Protein AF-A0A4Q6EKV6-F1 (afdb_monomer_lite)

Radius of gyration: 22.55 Å; chains: 1; bounding box: 48×32×85 Å

Foldseek 3Di:
DDDDDDDPDPDDDDALVSVLCVVQVVLCPPDVPGRLVVVLVVLVVVLLVLLVLLQDPPRDLVNNLVSVVVNLVSLVVSLVSCCVPPLVSQCPHPVRNVVSVVVVVLSVVLVVLSVVADSHDDPVCSVVNSVSSNVSSD

Structure (mmCIF, N/CA/C/O backbone):
data_AF-A0A4Q6EKV6-F1
#
_entry.id   AF-A0A4Q6EKV6-F1
#
loop_
_atom_site.group_PDB
_atom_site.id
_atom_site.type_symbol
_atom_site.label_atom_id
_atom_site.label_alt_id
_atom_site.label_comp_id
_atom_site.label_asym_id
_atom_site.label_entity_id
_atom_site.label_seq_id
_atom_site.pdbx_PDB_ins_code
_atom_site.Cartn_x
_atom_site.Cartn_y
_atom_site.Cartn_z
_atom_site.occupancy
_atom_site.B_iso_or_equiv
_atom_site.auth_seq_id
_atom_site.auth_comp_id
_atom_site.auth_asym_id
_atom_site.auth_atom_id
_atom_site.pdbx_PDB_model_num
ATOM 1 N N . MET A 1 1 ? -30.489 23.594 62.409 1.00 41.94 1 MET A N 1
ATOM 2 C CA . MET A 1 1 ? -30.699 22.770 61.196 1.00 41.94 1 MET A CA 1
ATOM 3 C C . MET A 1 1 ? -29.723 23.234 60.121 1.00 41.94 1 MET A C 1
ATOM 5 O O . MET A 1 1 ? -29.828 24.372 59.692 1.00 41.94 1 MET A O 1
ATOM 9 N N . LYS A 1 2 ? -28.731 22.417 59.743 1.00 41.25 2 LYS A N 1
ATOM 10 C CA . LYS A 1 2 ? -27.819 22.694 58.619 1.00 41.25 2 LYS A CA 1
ATOM 11 C C . LYS A 1 2 ? -27.979 21.559 57.611 1.00 41.25 2 LYS A C 1
ATOM 13 O O . LYS A 1 2 ? -27.571 20.437 57.884 1.00 41.25 2 LYS A O 1
ATOM 18 N N . THR A 1 3 ? -28.630 21.832 56.489 1.00 43.78 3 THR A N 1
ATOM 19 C CA . THR A 1 3 ? -28.778 20.884 55.383 1.00 43.78 3 THR A CA 1
ATOM 20 C C . THR A 1 3 ? -27.545 20.983 54.487 1.00 43.78 3 THR A C 1
ATOM 22 O O . THR A 1 3 ? -27.352 21.958 53.768 1.00 43.78 3 THR A O 1
ATOM 25 N N . SER A 1 4 ? -26.673 19.976 54.559 1.00 44.59 4 SER A N 1
ATOM 26 C CA . SER A 1 4 ? -25.530 19.838 53.654 1.00 44.59 4 SER A CA 1
ATOM 27 C C . SER A 1 4 ? -26.010 19.190 52.353 1.00 44.59 4 SER A C 1
ATOM 29 O O . SER A 1 4 ? -26.392 18.020 52.338 1.00 44.59 4 SER A O 1
ATOM 31 N N . ARG A 1 5 ? -26.055 19.961 51.261 1.00 52.16 5 ARG A N 1
ATOM 32 C CA . ARG A 1 5 ? -26.334 19.448 49.912 1.00 52.16 5 ARG A CA 1
ATOM 33 C C . ARG A 1 5 ? -25.049 18.841 49.352 1.00 52.16 5 ARG A C 1
ATOM 35 O O . ARG A 1 5 ? -24.134 19.566 48.971 1.00 52.16 5 ARG A O 1
ATOM 42 N N . ALA A 1 6 ? -24.997 17.515 49.280 1.00 50.84 6 ALA A N 1
ATOM 43 C CA . ALA A 1 6 ? -23.971 16.809 48.526 1.00 50.84 6 ALA A CA 1
ATOM 44 C C . ALA A 1 6 ? -24.149 17.108 47.027 1.00 50.84 6 ALA A C 1
ATOM 46 O O . ALA A 1 6 ? -25.146 16.726 46.413 1.00 50.84 6 ALA A O 1
ATOM 47 N N . VAL A 1 7 ? -23.189 17.823 46.441 1.00 51.50 7 VAL A N 1
ATOM 48 C CA . VAL A 1 7 ? -23.111 18.042 44.995 1.00 51.50 7 VAL A CA 1
ATOM 49 C C . VAL A 1 7 ? -22.636 16.736 44.361 1.00 51.50 7 VAL A C 1
ATOM 51 O O . VAL A 1 7 ? -21.484 16.337 44.525 1.00 51.50 7 VAL A O 1
ATOM 54 N N . ALA A 1 8 ? -23.535 16.046 43.661 1.00 52.66 8 ALA A N 1
ATOM 55 C CA . ALA A 1 8 ? -23.208 14.835 42.922 1.00 52.66 8 ALA A CA 1
ATOM 56 C C . ALA A 1 8 ? -22.157 15.149 41.843 1.00 52.66 8 ALA A C 1
ATOM 58 O O . ALA A 1 8 ? -22.422 15.851 40.865 1.00 52.66 8 ALA A O 1
ATOM 59 N N . ARG A 1 9 ? -20.939 14.630 42.028 1.00 49.94 9 ARG A N 1
ATOM 60 C CA . ARG A 1 9 ? -19.840 14.733 41.064 1.00 49.94 9 ARG A CA 1
ATOM 61 C C . ARG A 1 9 ? -20.191 13.887 39.838 1.00 49.94 9 ARG A C 1
ATOM 63 O O . ARG A 1 9 ? -20.060 12.667 39.862 1.00 49.94 9 ARG A O 1
ATOM 70 N N . LYS A 1 10 ? -20.661 14.532 38.769 1.00 51.97 10 LYS A N 1
ATOM 71 C CA . LYS A 1 10 ? -20.962 13.886 37.484 1.00 51.97 10 LYS A CA 1
ATOM 72 C C . LYS A 1 10 ? -19.665 13.299 36.913 1.00 51.97 10 LYS A C 1
ATOM 74 O O . LYS A 1 10 ? -18.776 14.038 36.494 1.00 51.97 10 LYS A O 1
ATOM 79 N N . VAL A 1 11 ? -19.529 11.975 36.946 1.00 53.38 11 VAL A N 1
ATOM 80 C CA . VAL A 1 11 ? -18.388 11.264 36.356 1.00 53.38 11 VAL A CA 1
ATOM 81 C C . VAL A 1 11 ? -18.448 11.469 34.841 1.00 53.38 11 VAL A C 1
ATOM 83 O O . VAL A 1 11 ? -19.378 11.008 34.183 1.00 53.38 11 VAL A O 1
ATOM 86 N N . ARG A 1 12 ? -17.487 12.213 34.281 1.00 58.25 12 ARG A N 1
ATOM 87 C CA . ARG A 1 12 ? -17.373 12.432 32.833 1.00 58.25 12 ARG A CA 1
ATOM 88 C C . ARG A 1 12 ? -16.957 11.114 32.180 1.00 58.25 12 ARG A C 1
ATOM 90 O O . ARG A 1 12 ? -15.807 10.697 32.283 1.00 58.25 12 ARG A O 1
ATOM 97 N N . THR A 1 13 ? -17.900 10.444 31.527 1.00 63.03 13 THR A N 1
ATOM 98 C CA . THR A 1 13 ? -17.625 9.271 30.693 1.00 63.03 13 THR A CA 1
ATOM 99 C C . THR A 1 13 ? -16.788 9.691 29.492 1.00 63.03 13 THR A C 1
ATOM 101 O O . THR A 1 13 ? -17.185 10.599 28.760 1.00 63.03 13 THR A O 1
ATOM 104 N N . LYS A 1 14 ? -15.635 9.039 29.296 1.00 70.19 14 LYS A N 1
ATOM 105 C CA . LYS A 1 14 ? -14.756 9.294 28.149 1.00 70.19 14 LYS A CA 1
ATOM 106 C C . LYS A 1 14 ? -15.496 9.075 26.829 1.00 70.19 14 LYS A C 1
ATOM 108 O O . LYS A 1 14 ? -16.241 8.095 26.707 1.00 70.19 14 LYS A O 1
ATOM 113 N N . SER A 1 15 ? -15.266 9.951 25.852 1.00 78.75 15 SER A N 1
ATOM 114 C CA . SER A 1 15 ? -15.809 9.781 24.497 1.00 78.75 15 SER A CA 1
ATOM 115 C C . SER A 1 15 ? -15.223 8.530 23.825 1.00 78.75 15 SER A C 1
ATOM 117 O O . SER A 1 15 ? -14.178 8.023 24.236 1.00 78.75 15 SER A O 1
ATOM 119 N N . ASN A 1 16 ? -15.872 8.009 22.779 1.00 75.06 16 ASN A N 1
ATOM 120 C CA . ASN A 1 16 ? -15.340 6.859 22.033 1.00 75.06 16 ASN A CA 1
ATOM 121 C C . ASN A 1 16 ? -13.983 7.176 21.381 1.00 75.06 16 ASN A C 1
ATOM 123 O O . ASN A 1 16 ? -13.116 6.308 21.333 1.00 75.06 16 ASN A O 1
ATOM 127 N N . VAL A 1 17 ? -13.763 8.436 20.995 1.00 68.75 17 VAL A N 1
ATOM 128 C CA . VAL A 1 17 ? -12.467 8.936 20.517 1.00 68.75 17 VAL A CA 1
ATOM 129 C C . VAL A 1 17 ? -11.424 8.932 21.637 1.00 68.75 17 VAL A C 1
ATOM 131 O O . VAL A 1 17 ? -10.332 8.413 21.448 1.00 68.75 17 VAL A O 1
ATOM 134 N N . GLU A 1 18 ? -11.749 9.429 22.835 1.00 72.62 18 GLU A N 1
ATOM 135 C CA . GLU A 1 18 ? -10.830 9.379 23.983 1.00 72.62 18 GLU A CA 1
ATOM 136 C C . GLU A 1 18 ? -10.509 7.929 24.383 1.00 72.62 18 GLU A C 1
ATOM 138 O O . GLU A 1 18 ? -9.379 7.635 24.770 1.00 72.62 18 GLU A O 1
ATOM 143 N N . LYS A 1 19 ? -11.474 7.005 24.274 1.00 73.06 19 LYS A N 1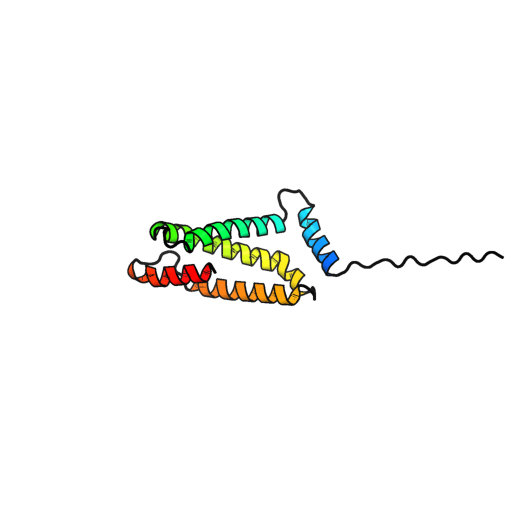
ATOM 144 C CA . LYS A 1 19 ? -11.254 5.568 24.505 1.00 73.06 19 LYS A CA 1
ATOM 145 C C . LYS A 1 19 ? -10.342 4.958 23.449 1.00 73.06 19 LYS A C 1
ATOM 147 O O . LYS A 1 19 ? -9.458 4.198 23.815 1.00 73.06 19 LYS A O 1
ATOM 152 N N . PHE A 1 20 ? -10.507 5.324 22.183 1.00 74.56 20 PHE A N 1
ATOM 153 C CA . PHE A 1 20 ? -9.630 4.884 21.103 1.00 74.56 20 PHE A CA 1
ATOM 154 C C . PHE A 1 20 ? -8.220 5.432 21.245 1.00 74.56 20 PHE A C 1
ATOM 156 O O . PHE A 1 20 ? -7.276 4.659 21.243 1.00 74.56 20 PHE A O 1
ATOM 163 N N . LEU A 1 21 ? -8.064 6.732 21.489 1.00 70.19 21 LEU A N 1
ATOM 164 C CA . LEU A 1 21 ? -6.762 7.334 21.775 1.00 70.19 21 LEU A CA 1
ATOM 165 C C . LEU A 1 21 ? -6.131 6.741 23.039 1.00 70.19 21 LEU A C 1
ATOM 167 O O . LEU A 1 21 ? -4.916 6.617 23.107 1.00 70.19 21 LEU A O 1
ATOM 171 N N . THR A 1 22 ? -6.932 6.327 24.027 1.00 69.12 22 THR A N 1
ATOM 172 C CA . THR A 1 22 ? -6.431 5.582 25.193 1.00 69.12 22 THR A CA 1
ATOM 173 C C . THR A 1 22 ? -6.036 4.150 24.819 1.00 69.12 22 THR A C 1
ATOM 175 O O . THR A 1 22 ? -5.024 3.676 25.311 1.00 69.12 22 THR A O 1
ATOM 178 N N . TYR A 1 23 ? -6.794 3.460 23.966 1.00 70.12 23 TYR A N 1
ATOM 179 C CA . TYR A 1 23 ? -6.500 2.104 23.495 1.00 70.12 23 TYR A CA 1
ATOM 180 C C . TYR A 1 23 ? -5.218 2.101 22.660 1.00 70.12 23 TYR A C 1
ATOM 182 O O . TYR A 1 23 ? -4.224 1.499 23.050 1.00 70.12 23 TYR A O 1
ATOM 190 N N . VAL A 1 24 ? -5.183 2.903 21.603 1.00 68.19 24 VAL A N 1
ATOM 191 C CA . VAL A 1 24 ? -4.012 3.153 20.759 1.00 68.19 24 VAL A CA 1
ATOM 192 C C . VAL A 1 24 ? -2.835 3.675 21.594 1.00 68.19 24 VAL A C 1
ATOM 194 O O . VAL A 1 24 ? -1.720 3.172 21.498 1.00 68.19 24 VAL A O 1
ATOM 197 N N . GLY A 1 25 ? -3.091 4.625 22.496 1.00 61.03 25 GLY A N 1
ATOM 198 C CA . GLY A 1 25 ? -2.099 5.181 23.414 1.00 61.03 25 GLY A CA 1
ATOM 199 C C . GLY A 1 25 ? -1.599 4.196 24.475 1.00 61.03 25 GLY A C 1
ATOM 200 O O . GLY A 1 25 ? -0.466 4.325 24.928 1.00 61.03 25 GLY A O 1
ATOM 201 N N . SER A 1 26 ? -2.382 3.181 24.854 1.00 59.16 26 SER A N 1
ATOM 202 C CA . SER A 1 26 ? -1.925 2.115 25.756 1.00 59.16 26 SER A CA 1
ATOM 203 C C . SER A 1 26 ? -0.901 1.208 25.080 1.00 59.16 26 SER A C 1
ATOM 205 O O . SER A 1 26 ? 0.074 0.831 25.723 1.00 59.16 26 SER A O 1
ATOM 207 N N . TYR A 1 27 ? -1.022 0.994 23.764 1.00 55.75 27 TYR A N 1
ATOM 208 C CA . TYR A 1 27 ? 0.039 0.377 22.962 1.00 55.75 27 TYR A CA 1
ATOM 209 C C . TYR A 1 27 ? 1.209 1.328 22.701 1.00 55.75 27 TYR A C 1
ATOM 211 O O . TYR A 1 27 ? 2.279 0.879 22.318 1.00 55.75 27 TYR A O 1
ATOM 219 N N . ALA A 1 28 ? 1.041 2.641 22.881 1.00 51.94 28 ALA A N 1
ATOM 220 C CA . ALA A 1 28 ? 2.143 3.603 22.814 1.00 51.94 28 ALA A CA 1
ATOM 221 C C . ALA A 1 28 ? 2.947 3.699 24.123 1.00 51.94 28 ALA A C 1
ATOM 223 O O . ALA A 1 28 ? 4.114 4.079 24.082 1.00 51.94 28 ALA A O 1
ATOM 224 N N . LYS A 1 29 ? 2.342 3.359 25.273 1.00 51.88 29 LYS A N 1
ATOM 225 C CA . LYS A 1 29 ? 2.968 3.457 26.606 1.00 51.88 29 LYS A CA 1
ATOM 226 C C . LYS A 1 29 ? 3.541 2.147 27.156 1.00 51.88 29 LYS A C 1
ATOM 228 O O . LYS A 1 29 ? 4.309 2.197 28.114 1.00 51.88 29 LYS A O 1
ATOM 233 N N . ALA A 1 30 ? 3.199 0.992 26.588 1.00 47.75 30 ALA A N 1
ATOM 234 C CA . ALA A 1 30 ? 3.806 -0.287 26.955 1.00 47.75 30 ALA A CA 1
ATOM 235 C C . ALA A 1 30 ? 5.165 -0.455 26.248 1.00 47.75 30 ALA A C 1
ATOM 237 O O . ALA A 1 30 ? 5.231 -1.066 25.192 1.00 47.75 30 ALA A O 1
ATOM 238 N N . GLY A 1 31 ? 6.231 0.121 26.818 1.00 49.34 31 GLY A N 1
ATOM 239 C CA . GLY A 1 31 ? 7.603 0.013 26.300 1.00 49.34 31 GLY A CA 1
ATOM 240 C C . GLY A 1 31 ? 7.811 0.808 25.008 1.00 49.34 31 GLY A C 1
ATOM 241 O O . GLY A 1 31 ? 7.316 0.448 23.945 1.00 49.34 31 GLY A O 1
ATOM 242 N N . GLU A 1 32 ? 8.559 1.908 25.083 1.00 51.38 32 GLU A N 1
ATOM 243 C CA . GLU A 1 32 ? 8.701 2.883 23.993 1.00 51.38 32 GLU A CA 1
ATOM 244 C C . GLU A 1 32 ? 9.279 2.332 22.670 1.00 51.38 32 GLU A C 1
ATOM 246 O O . GLU A 1 32 ? 9.229 3.046 21.666 1.00 51.38 32 GLU A O 1
ATOM 251 N N . GLU A 1 33 ? 9.743 1.082 22.618 1.00 52.09 33 GLU A N 1
ATOM 252 C CA . GLU A 1 33 ? 10.329 0.455 21.427 1.00 52.09 33 GLU A CA 1
ATOM 253 C C . GLU A 1 33 ? 9.354 -0.343 20.533 1.00 52.09 33 GLU A C 1
ATOM 255 O O . GLU A 1 33 ? 9.709 -0.614 19.391 1.00 52.09 33 GLU A O 1
ATOM 260 N N . GLN A 1 34 ? 8.131 -0.702 20.965 1.00 59.12 34 GLN A N 1
ATOM 261 C CA . GLN A 1 34 ? 7.255 -1.608 20.178 1.00 59.12 34 GLN A CA 1
ATOM 262 C C . GLN A 1 34 ? 5.767 -1.217 20.132 1.00 59.12 34 GLN A C 1
ATOM 264 O O . GLN A 1 34 ? 4.871 -2.058 20.203 1.00 59.12 34 GLN A O 1
ATOM 269 N N . SER A 1 35 ? 5.465 0.072 19.974 1.00 80.62 35 SER A N 1
ATOM 270 C CA . SER A 1 35 ? 4.082 0.478 19.701 1.00 80.62 35 SER A CA 1
ATOM 271 C C . SER A 1 35 ? 3.662 0.111 18.279 1.00 80.62 35 SER A C 1
ATOM 273 O O . SER A 1 35 ? 4.346 0.489 17.329 1.00 80.62 35 SER A O 1
ATOM 275 N N . ILE A 1 36 ? 2.488 -0.512 18.113 1.00 83.75 36 ILE A N 1
ATOM 276 C CA . ILE A 1 36 ? 1.909 -0.777 16.785 1.00 83.75 36 ILE A CA 1
ATOM 277 C C . ILE A 1 36 ? 1.776 0.502 15.950 1.00 83.75 36 ILE A C 1
ATOM 279 O O . ILE A 1 36 ? 2.029 0.477 14.756 1.00 83.75 36 ILE A O 1
ATOM 283 N N . VAL A 1 37 ? 1.472 1.645 16.574 1.00 85.25 37 VAL A N 1
ATOM 284 C CA . VAL A 1 37 ? 1.409 2.930 15.861 1.00 85.25 37 VAL A CA 1
ATOM 285 C C . VAL A 1 37 ? 2.777 3.338 15.342 1.00 85.25 37 VAL A C 1
ATOM 287 O O . VAL A 1 37 ? 2.886 3.774 14.205 1.00 85.25 37 VAL A O 1
ATOM 290 N N . LYS A 1 38 ? 3.828 3.184 16.155 1.00 86.94 38 LYS A N 1
ATOM 291 C CA . LYS A 1 38 ? 5.195 3.485 15.716 1.00 86.94 38 LYS A CA 1
ATOM 292 C C . LYS A 1 38 ? 5.626 2.552 14.584 1.00 86.94 38 LYS A C 1
ATOM 294 O O . LYS A 1 38 ? 6.242 3.027 13.641 1.00 86.94 38 LYS A O 1
ATOM 299 N N . ALA A 1 39 ? 5.267 1.268 14.653 1.00 90.06 39 ALA A N 1
ATOM 300 C CA . ALA A 1 39 ? 5.545 0.307 13.587 1.00 90.06 39 ALA A CA 1
ATOM 301 C C . ALA A 1 39 ? 4.836 0.689 12.276 1.00 90.06 39 ALA A C 1
ATOM 303 O O . ALA A 1 39 ? 5.482 0.797 11.243 1.00 90.06 39 ALA A O 1
ATOM 304 N N . ILE A 1 40 ? 3.539 1.003 12.338 1.00 92.88 40 ILE A N 1
ATOM 305 C CA . ILE A 1 40 ? 2.756 1.455 11.178 1.00 92.88 40 ILE A CA 1
ATOM 306 C C . ILE A 1 40 ? 3.315 2.765 10.597 1.00 92.88 40 ILE A C 1
ATOM 308 O O . ILE A 1 40 ? 3.437 2.900 9.384 1.00 92.88 40 ILE A O 1
ATOM 312 N N . LEU A 1 41 ? 3.720 3.723 11.437 1.00 92.06 41 LEU A N 1
ATOM 313 C CA . LEU A 1 41 ? 4.357 4.959 10.965 1.00 92.06 41 LEU A CA 1
ATOM 314 C C . LEU A 1 41 ? 5.727 4.704 10.318 1.00 92.06 41 LEU A C 1
ATOM 316 O O . LEU A 1 41 ? 6.043 5.329 9.309 1.00 92.06 41 LEU A O 1
ATOM 320 N N . ALA A 1 42 ? 6.517 3.769 10.849 1.00 93.56 42 ALA A N 1
ATOM 321 C CA . ALA A 1 42 ? 7.777 3.367 10.231 1.00 93.56 42 ALA A CA 1
ATOM 322 C C . ALA A 1 42 ? 7.553 2.707 8.858 1.00 93.56 42 ALA A C 1
ATOM 324 O O . ALA A 1 42 ? 8.301 2.990 7.920 1.00 93.56 42 ALA A O 1
ATOM 325 N N . ASP A 1 43 ? 6.495 1.900 8.710 1.00 96.25 43 ASP A N 1
ATOM 326 C CA . ASP A 1 43 ? 6.089 1.359 7.409 1.00 96.25 43 ASP A CA 1
ATOM 327 C C . ASP A 1 43 ? 5.760 2.489 6.423 1.00 96.25 43 ASP A C 1
ATOM 329 O O . ASP A 1 43 ? 6.215 2.442 5.282 1.00 96.25 43 ASP A O 1
ATOM 333 N N . HIS A 1 44 ? 5.034 3.535 6.850 1.00 96.44 44 HIS A N 1
ATOM 334 C CA . HIS A 1 44 ? 4.734 4.690 5.989 1.00 96.44 44 HIS A CA 1
ATOM 335 C C . HIS A 1 44 ? 6.008 5.374 5.496 1.00 96.44 44 HIS A C 1
ATOM 337 O O . HIS A 1 44 ? 6.096 5.734 4.324 1.00 96.44 44 HIS A O 1
ATOM 343 N N . ASP A 1 45 ? 6.990 5.581 6.371 1.00 97.06 45 ASP A N 1
ATOM 344 C CA . ASP A 1 45 ? 8.237 6.243 5.991 1.00 97.06 45 ASP A CA 1
ATOM 345 C C . ASP A 1 45 ? 9.049 5.388 5.011 1.00 97.06 45 ASP A C 1
ATOM 347 O O . ASP A 1 45 ? 9.523 5.897 3.995 1.00 97.06 45 ASP A O 1
ATOM 351 N N . ALA A 1 46 ? 9.117 4.074 5.228 1.00 97.25 46 ALA A N 1
ATOM 352 C CA . ALA A 1 46 ? 9.737 3.158 4.276 1.00 97.25 46 ALA A CA 1
ATOM 353 C C . ALA A 1 46 ? 8.986 3.108 2.927 1.00 97.25 46 ALA A C 1
ATOM 355 O O . ALA A 1 46 ? 9.617 3.117 1.867 1.00 97.25 46 ALA A O 1
ATOM 356 N N . LEU A 1 47 ? 7.647 3.102 2.942 1.00 97.69 47 LEU A N 1
ATOM 357 C CA . LEU A 1 47 ? 6.818 3.149 1.734 1.00 97.69 47 LEU A CA 1
ATOM 358 C C . LEU A 1 47 ? 7.050 4.437 0.937 1.00 97.69 47 LEU A C 1
ATOM 360 O O . LEU A 1 47 ? 7.204 4.358 -0.280 1.00 97.69 47 LEU A O 1
ATOM 364 N N . LYS A 1 48 ? 7.155 5.601 1.592 1.00 97.75 48 LYS A N 1
ATOM 365 C CA . LYS A 1 48 ? 7.460 6.881 0.923 1.00 97.75 48 LYS A CA 1
ATOM 366 C C . LYS A 1 48 ? 8.791 6.840 0.178 1.00 97.75 48 LYS A C 1
ATOM 368 O O . LYS A 1 48 ? 8.863 7.318 -0.954 1.00 97.75 48 LYS A O 1
ATOM 373 N N . GLU A 1 49 ? 9.829 6.251 0.771 1.00 97.44 49 GLU A N 1
ATOM 374 C CA . GLU A 1 49 ? 11.133 6.128 0.110 1.00 97.44 49 GLU A CA 1
ATOM 375 C C . GLU A 1 49 ? 11.063 5.211 -1.120 1.00 97.44 49 GLU A C 1
ATOM 377 O O . GLU A 1 49 ? 11.619 5.540 -2.172 1.00 97.44 49 GLU A O 1
ATOM 382 N N . PHE A 1 50 ? 10.318 4.102 -1.047 1.00 97.50 50 PHE A N 1
ATOM 383 C CA . PHE A 1 50 ? 10.063 3.271 -2.226 1.00 97.50 50 PHE A C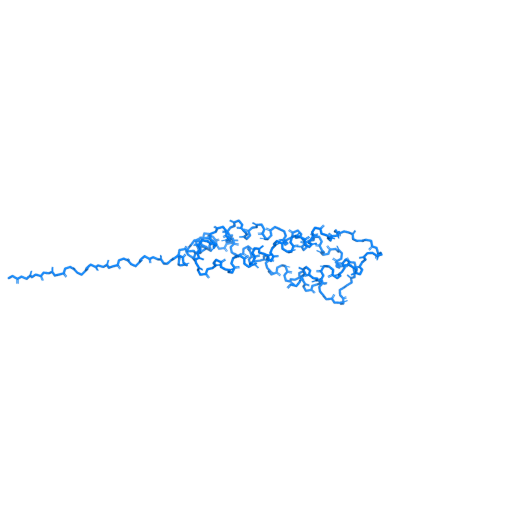A 1
ATOM 384 C C . PHE A 1 50 ? 9.282 4.023 -3.305 1.00 97.50 50 PHE A C 1
ATOM 386 O O . PHE A 1 50 ? 9.676 3.989 -4.470 1.00 97.50 50 PHE A O 1
ATOM 393 N N . ILE A 1 51 ? 8.204 4.712 -2.928 1.00 97.44 51 ILE A N 1
ATOM 394 C CA . ILE A 1 51 ? 7.355 5.492 -3.835 1.00 97.44 51 ILE A CA 1
ATOM 395 C C . ILE A 1 51 ? 8.189 6.534 -4.580 1.00 97.44 51 ILE A C 1
ATOM 397 O O . ILE A 1 51 ? 8.129 6.610 -5.806 1.00 97.44 51 ILE A O 1
ATOM 401 N N . LYS A 1 52 ? 9.027 7.285 -3.860 1.00 96.81 52 LYS A N 1
ATOM 402 C CA . LYS A 1 52 ? 9.929 8.287 -4.436 1.00 96.81 52 LYS A CA 1
ATOM 403 C C . LYS A 1 52 ? 10.815 7.688 -5.529 1.00 96.81 52 LYS A C 1
ATOM 405 O O . LYS A 1 52 ? 10.873 8.214 -6.636 1.00 96.81 52 LYS A O 1
ATOM 410 N N . GLU A 1 53 ? 11.463 6.565 -5.241 1.00 96.62 53 GLU A N 1
ATOM 411 C CA . GLU A 1 53 ? 12.357 5.887 -6.183 1.00 96.62 53 GLU A CA 1
ATOM 412 C C . GLU A 1 53 ? 11.614 5.270 -7.379 1.00 96.62 53 GLU A C 1
ATOM 414 O O . GLU A 1 53 ? 12.108 5.300 -8.509 1.00 96.62 53 GLU A O 1
ATOM 419 N N . LEU A 1 54 ? 10.421 4.713 -7.157 1.00 95.50 54 LEU A N 1
ATOM 420 C CA . LEU A 1 54 ? 9.600 4.107 -8.207 1.00 95.50 54 LEU A CA 1
ATOM 421 C C . LEU A 1 54 ? 8.996 5.161 -9.148 1.00 95.50 54 LEU A C 1
ATOM 423 O O . LEU A 1 54 ? 8.922 4.922 -10.361 1.00 95.50 54 LEU A O 1
ATOM 427 N N . LYS A 1 55 ? 8.623 6.335 -8.622 1.00 95.00 55 LYS A N 1
ATOM 428 C CA . LYS A 1 55 ? 8.062 7.449 -9.400 1.00 95.00 55 LYS A CA 1
ATOM 429 C C . LYS A 1 55 ? 9.115 8.262 -10.139 1.00 95.00 55 LYS A C 1
ATOM 431 O O . LYS A 1 55 ? 8.818 8.729 -11.233 1.00 95.00 55 LYS A O 1
ATOM 436 N N . ASP A 1 56 ? 10.333 8.378 -9.611 1.00 94.94 56 ASP A N 1
ATOM 437 C CA . ASP A 1 56 ? 11.398 9.160 -10.246 1.00 94.94 56 ASP A CA 1
ATOM 438 C C . ASP A 1 56 ? 11.734 8.624 -11.652 1.00 94.94 56 ASP A C 1
ATOM 440 O O . ASP A 1 56 ? 12.092 7.456 -11.845 1.00 94.94 56 ASP A O 1
ATOM 444 N N . GLU A 1 57 ? 11.593 9.480 -12.663 1.00 91.31 57 GLU A N 1
ATOM 445 C CA . GLU A 1 57 ? 11.900 9.184 -14.067 1.00 91.31 57 GLU A CA 1
ATOM 446 C C . GLU A 1 57 ? 13.392 8.909 -14.289 1.00 91.31 57 GLU A C 1
ATOM 448 O O . GLU A 1 57 ? 13.761 8.181 -15.210 1.00 91.31 57 GLU A O 1
ATOM 453 N N . LYS A 1 58 ? 14.255 9.443 -13.417 1.00 94.81 58 LYS A N 1
ATOM 454 C CA . LYS A 1 58 ? 15.708 9.257 -13.479 1.00 94.81 58 LYS A CA 1
ATOM 455 C C . LYS A 1 58 ? 16.153 7.920 -12.894 1.00 94.81 58 LYS A C 1
ATOM 457 O O . LYS A 1 58 ? 17.282 7.495 -13.144 1.00 94.81 58 LYS A O 1
ATOM 462 N N . THR A 1 59 ? 15.296 7.234 -12.135 1.00 94.44 59 THR A N 1
ATOM 463 C CA . THR A 1 59 ? 15.629 5.931 -11.556 1.00 94.44 59 THR A CA 1
ATOM 464 C C . THR A 1 59 ? 15.766 4.876 -12.656 1.00 94.44 59 THR A C 1
ATOM 466 O O . THR A 1 59 ? 14.795 4.605 -13.372 1.00 94.44 59 THR A O 1
ATOM 469 N N . PRO A 1 60 ? 16.923 4.192 -12.768 1.00 94.44 60 PRO A N 1
ATOM 470 C CA . PRO A 1 60 ? 17.127 3.179 -13.794 1.00 94.44 60 PRO A CA 1
ATOM 471 C C . PRO A 1 60 ? 16.092 2.053 -13.724 1.00 94.44 60 PRO A C 1
ATOM 473 O O . PRO A 1 60 ? 15.776 1.542 -12.646 1.00 94.44 60 PRO A O 1
ATOM 476 N N . ALA A 1 61 ? 15.648 1.574 -14.887 1.00 91.12 61 ALA A N 1
ATOM 477 C CA . ALA A 1 61 ? 14.682 0.481 -15.005 1.00 91.12 61 ALA A CA 1
ATOM 478 C C . ALA A 1 61 ? 15.062 -0.764 -14.181 1.00 91.12 61 ALA A C 1
ATOM 480 O O . ALA A 1 61 ? 14.215 -1.387 -13.543 1.00 91.12 61 ALA A O 1
ATOM 481 N N . ALA A 1 62 ? 16.351 -1.121 -14.159 1.00 92.25 62 ALA A N 1
ATOM 482 C CA . ALA A 1 62 ? 16.858 -2.234 -13.359 1.00 92.25 62 ALA A CA 1
ATOM 483 C C . ALA A 1 62 ? 16.655 -2.018 -11.847 1.00 92.25 62 ALA A C 1
ATOM 485 O O . ALA A 1 62 ? 16.264 -2.952 -11.148 1.00 92.25 62 ALA A O 1
ATOM 486 N N . LYS A 1 63 ? 16.845 -0.784 -11.357 1.00 94.81 63 LYS A N 1
ATOM 487 C CA . LYS A 1 63 ? 16.618 -0.420 -9.952 1.00 94.81 63 LYS A CA 1
ATOM 488 C C . LYS A 1 63 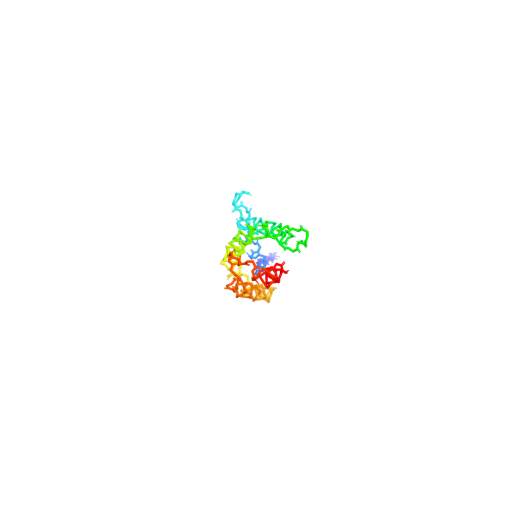? 15.129 -0.479 -9.612 1.00 94.81 63 LYS A C 1
ATOM 490 O O . LYS A 1 63 ? 14.779 -1.119 -8.625 1.00 94.81 63 LYS A O 1
ATOM 495 N N . LYS A 1 64 ? 14.244 0.058 -10.465 1.00 94.38 64 LYS A N 1
ATOM 496 C CA . LYS A 1 64 ? 12.783 -0.050 -10.264 1.00 94.38 64 LYS A CA 1
ATOM 497 C C . LYS A 1 64 ? 12.328 -1.508 -10.150 1.00 94.38 64 LYS A C 1
ATOM 499 O O . LYS A 1 64 ? 11.613 -1.857 -9.213 1.00 94.38 64 LYS A O 1
ATOM 504 N N . ARG A 1 65 ? 12.805 -2.386 -11.043 1.00 94.06 65 ARG A N 1
ATOM 505 C CA . ARG A 1 65 ? 12.505 -3.833 -10.997 1.00 94.06 65 ARG A CA 1
ATOM 506 C C . ARG A 1 65 ? 12.981 -4.501 -9.703 1.00 94.06 65 ARG A C 1
ATOM 508 O O . ARG A 1 65 ? 12.315 -5.404 -9.214 1.00 94.06 65 ARG A O 1
ATOM 515 N N . ALA A 1 66 ? 14.120 -4.079 -9.157 1.00 94.69 66 ALA A N 1
ATOM 516 C CA . ALA A 1 66 ? 14.652 -4.625 -7.909 1.00 94.69 66 ALA A CA 1
ATOM 517 C C . ALA A 1 66 ? 13.916 -4.105 -6.659 1.00 94.69 66 ALA A C 1
ATOM 519 O O . ALA A 1 66 ? 13.839 -4.815 -5.655 1.00 94.69 66 ALA A O 1
ATOM 520 N N . LEU A 1 67 ? 13.388 -2.878 -6.708 1.00 96.19 67 LEU A N 1
ATOM 521 C CA . LEU A 1 67 ? 12.653 -2.258 -5.604 1.00 96.19 67 LEU A CA 1
ATOM 522 C C . LEU A 1 67 ? 11.206 -2.740 -5.516 1.00 96.19 67 LEU A C 1
ATOM 524 O O . LEU A 1 67 ? 10.719 -2.969 -4.412 1.00 96.19 67 LEU A O 1
ATOM 528 N N . TYR A 1 68 ? 10.541 -2.934 -6.657 1.00 96.69 68 TYR A N 1
ATOM 529 C CA . TYR A 1 68 ? 9.113 -3.246 -6.693 1.00 96.69 68 TYR A CA 1
ATOM 530 C C . TYR A 1 68 ? 8.698 -4.437 -5.803 1.00 96.69 68 TYR A C 1
ATOM 532 O O . TYR A 1 68 ? 7.767 -4.266 -5.023 1.00 96.69 68 TYR A O 1
ATOM 540 N N . PRO A 1 69 ? 9.383 -5.601 -5.803 1.00 96.75 69 PRO A N 1
ATOM 541 C CA . PRO A 1 69 ? 8.997 -6.712 -4.928 1.00 96.75 69 PRO A CA 1
ATOM 542 C C . PRO A 1 69 ? 9.087 -6.380 -3.432 1.00 96.75 69 PRO A C 1
ATOM 544 O O . PRO A 1 69 ? 8.323 -6.911 -2.635 1.00 96.75 69 PRO A O 1
ATOM 547 N N . LYS A 1 70 ? 10.019 -5.501 -3.037 1.00 97.25 70 LYS A N 1
ATOM 548 C CA . LYS A 1 70 ? 10.158 -5.063 -1.639 1.00 97.25 70 LYS A CA 1
ATOM 549 C C . LYS A 1 70 ? 9.029 -4.113 -1.255 1.00 97.25 70 LYS A C 1
ATOM 551 O O . LYS A 1 70 ? 8.447 -4.262 -0.187 1.00 97.25 70 LYS A O 1
ATOM 556 N N . PHE A 1 71 ? 8.713 -3.180 -2.150 1.00 97.62 71 PHE A N 1
ATOM 557 C CA . PHE A 1 71 ? 7.592 -2.260 -2.002 1.00 97.62 71 PHE A CA 1
ATOM 558 C C . PHE A 1 71 ? 6.256 -3.005 -1.897 1.00 97.62 71 PHE A C 1
ATOM 560 O O . PHE A 1 71 ? 5.516 -2.786 -0.947 1.00 97.62 71 PHE A O 1
ATOM 567 N N . GLU A 1 72 ? 5.974 -3.926 -2.821 1.00 97.56 72 GLU A N 1
ATOM 568 C CA . GLU A 1 72 ? 4.720 -4.690 -2.845 1.00 97.56 72 GLU A CA 1
ATOM 569 C C . GLU A 1 72 ? 4.558 -5.574 -1.602 1.00 97.56 72 GLU A C 1
ATOM 571 O O . GLU A 1 72 ? 3.479 -5.602 -1.000 1.00 97.56 72 GLU A O 1
ATOM 576 N N . SER A 1 73 ? 5.644 -6.213 -1.154 1.00 97.44 73 SER A N 1
ATOM 577 C CA . SER A 1 73 ? 5.647 -6.988 0.086 1.00 97.44 73 SE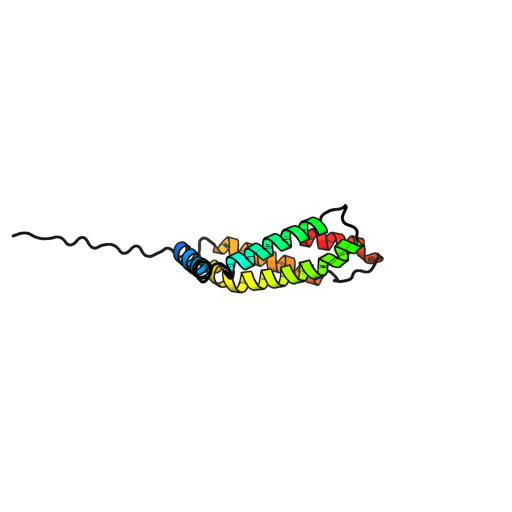R A CA 1
ATOM 578 C C . SER A 1 73 ? 5.350 -6.111 1.303 1.00 97.44 73 SER A C 1
ATOM 580 O O . SER A 1 73 ? 4.530 -6.503 2.133 1.00 97.44 73 SER A O 1
ATOM 582 N N . LEU A 1 74 ? 5.999 -4.944 1.417 1.00 97.69 74 LEU A N 1
ATOM 583 C CA . LEU A 1 74 ? 5.792 -4.028 2.540 1.00 97.69 74 LEU A CA 1
ATOM 584 C C . LEU A 1 74 ? 4.374 -3.453 2.535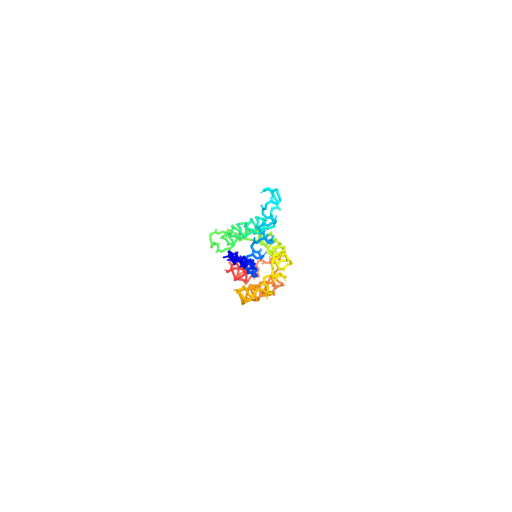 1.00 97.69 74 LEU A C 1
ATOM 586 O O . LEU A 1 74 ? 3.708 -3.477 3.564 1.00 97.69 74 LEU A O 1
ATOM 590 N N . LEU A 1 75 ? 3.887 -2.997 1.378 1.00 97.62 75 LEU A N 1
ATOM 591 C CA . LEU A 1 75 ? 2.530 -2.475 1.214 1.00 97.62 75 LEU A CA 1
ATOM 592 C C . LEU A 1 75 ? 1.489 -3.526 1.626 1.00 97.62 75 LEU A C 1
ATOM 594 O O . LEU A 1 75 ? 0.539 -3.235 2.350 1.00 97.62 75 LEU A O 1
ATOM 598 N N . THR A 1 76 ? 1.696 -4.783 1.235 1.00 97.12 76 THR A N 1
ATOM 599 C CA . THR A 1 76 ? 0.797 -5.882 1.606 1.00 97.12 76 THR A CA 1
ATOM 600 C C . THR A 1 76 ? 0.801 -6.145 3.113 1.00 97.12 76 THR A C 1
ATOM 602 O O . THR A 1 76 ? -0.266 -6.276 3.712 1.00 97.12 76 THR A O 1
ATOM 605 N N . SER A 1 77 ? 1.970 -6.221 3.757 1.00 96.88 77 SER A N 1
ATOM 606 C CA . SER A 1 77 ? 2.023 -6.441 5.209 1.00 96.88 77 SER A CA 1
ATOM 607 C C . SER A 1 77 ? 1.470 -5.254 5.996 1.00 96.88 77 SER A C 1
ATOM 609 O O . SER A 1 77 ? 0.752 -5.462 6.973 1.00 96.88 77 SER A O 1
ATOM 611 N N . HIS A 1 78 ? 1.759 -4.036 5.537 1.00 96.88 78 HIS A N 1
ATOM 612 C CA . HIS A 1 78 ? 1.303 -2.785 6.128 1.00 96.88 78 HIS A CA 1
ATOM 613 C C . HIS A 1 78 ? -0.230 -2.698 6.145 1.00 96.88 78 HIS A C 1
ATOM 615 O O . HIS A 1 78 ? -0.829 -2.571 7.213 1.00 96.88 78 HIS A O 1
ATOM 621 N N . THR A 1 79 ? -0.873 -2.880 4.986 1.00 96.56 79 THR A N 1
ATOM 622 C CA . THR A 1 79 ? -2.343 -2.832 4.864 1.00 96.56 79 THR A CA 1
ATOM 623 C C . THR A 1 79 ? -3.026 -3.884 5.746 1.00 96.56 79 THR A C 1
ATOM 625 O O . THR A 1 79 ? -3.996 -3.584 6.439 1.00 96.56 79 THR A O 1
ATOM 628 N N . ILE A 1 80 ? -2.481 -5.107 5.814 1.00 95.81 80 ILE A N 1
ATOM 629 C CA . ILE A 1 80 ? -2.989 -6.170 6.698 1.00 95.81 80 ILE A CA 1
ATOM 630 C C . ILE A 1 80 ? -2.857 -5.788 8.177 1.00 95.81 80 ILE A C 1
ATOM 632 O O . ILE A 1 80 ? -3.772 -6.054 8.963 1.00 95.81 80 ILE A O 1
ATOM 636 N N . ALA A 1 81 ? -1.710 -5.236 8.577 1.00 93.88 81 ALA A N 1
ATOM 637 C CA . ALA A 1 81 ? -1.453 -4.853 9.958 1.00 93.88 81 ALA A CA 1
ATOM 638 C C . ALA A 1 81 ? -2.368 -3.699 10.390 1.00 93.88 81 ALA A C 1
ATOM 640 O O . ALA A 1 81 ? -3.003 -3.789 11.444 1.00 93.88 81 ALA A O 1
ATOM 641 N N . GLU A 1 82 ? -2.499 -2.667 9.554 1.00 94.88 82 GLU A N 1
ATOM 642 C CA . GLU A 1 82 ? -3.368 -1.521 9.814 1.00 94.88 82 GLU A CA 1
ATOM 643 C C . GLU A 1 82 ? -4.843 -1.938 9.911 1.00 94.88 82 GLU A C 1
ATOM 645 O O . GLU A 1 82 ? -5.522 -1.600 10.886 1.00 94.88 82 GLU A O 1
ATOM 650 N N . GLU A 1 83 ? -5.336 -2.737 8.961 1.00 95.94 83 GLU A N 1
ATOM 651 C CA . GLU A 1 83 ? -6.732 -3.180 8.959 1.00 95.94 83 GLU A CA 1
ATOM 652 C C . GLU A 1 83 ? -7.083 -3.981 10.219 1.00 95.94 83 GLU A C 1
ATOM 654 O O . GLU A 1 83 ? -8.126 -3.769 10.849 1.00 95.94 83 GLU A O 1
ATOM 659 N N . LYS A 1 84 ? -6.195 -4.901 10.615 1.00 92.81 84 LYS A N 1
ATOM 660 C CA . LYS A 1 84 ? -6.410 -5.764 11.781 1.00 92.81 84 LYS A CA 1
ATOM 661 C C . LYS A 1 84 ? -6.311 -5.001 13.095 1.00 92.81 84 LYS A C 1
ATOM 663 O O . LYS A 1 84 ? -7.135 -5.231 13.981 1.00 92.81 84 LYS A O 1
ATOM 668 N N . ALA A 1 85 ? -5.312 -4.134 13.239 1.00 89.56 85 ALA A N 1
ATOM 669 C CA . ALA A 1 85 ? -5.010 -3.492 14.513 1.00 89.56 85 ALA A CA 1
ATOM 670 C C . ALA A 1 85 ? -5.771 -2.178 14.727 1.00 89.56 85 ALA A C 1
ATOM 672 O O . ALA A 1 85 ? -6.186 -1.893 15.850 1.00 89.56 85 ALA A O 1
ATOM 673 N N . LEU A 1 86 ? -5.949 -1.376 13.674 1.00 90.75 86 LEU A N 1
ATOM 674 C CA . LEU A 1 86 ? -6.514 -0.031 13.775 1.00 90.75 86 LEU A CA 1
ATOM 675 C C . LEU A 1 86 ? -7.944 0.022 13.236 1.00 90.75 86 LEU A C 1
ATOM 677 O O . LEU A 1 86 ? -8.843 0.470 13.955 1.00 90.75 86 LEU A O 1
ATOM 681 N N . TYR A 1 87 ? -8.194 -0.463 12.015 1.00 93.69 87 TYR A N 1
ATOM 682 C CA . TYR A 1 87 ? -9.510 -0.283 11.378 1.00 93.69 87 TYR A CA 1
ATOM 683 C C . TYR A 1 87 ? -10.612 -1.090 12.064 1.00 93.69 87 TYR A C 1
ATOM 685 O O . TYR A 1 87 ? -11.738 -0.601 12.185 1.00 93.69 87 TYR A O 1
ATOM 693 N N . SER A 1 88 ? -10.282 -2.281 12.577 1.00 90.94 88 SER A N 1
ATOM 694 C CA . SER A 1 88 ? -11.202 -3.132 13.347 1.00 90.94 88 SER A CA 1
ATOM 695 C C . SER A 1 88 ? -11.864 -2.391 14.519 1.00 90.94 88 SER A C 1
ATOM 697 O O . SER A 1 88 ? -13.033 -2.630 14.835 1.00 90.94 88 SER A O 1
ATOM 699 N N . VAL A 1 89 ? -11.152 -1.435 15.123 1.00 90.62 89 VAL A N 1
ATOM 700 C CA . VAL A 1 89 ? -11.667 -0.578 16.195 1.00 90.62 89 VAL A CA 1
ATOM 701 C C . VAL A 1 89 ? -12.214 0.738 15.638 1.00 90.62 89 VAL A C 1
ATOM 703 O O . VAL A 1 89 ? -13.314 1.150 16.017 1.00 90.62 89 VAL A O 1
ATOM 706 N N . ALA A 1 90 ? -11.487 1.387 14.722 1.00 90.88 90 ALA A N 1
ATOM 707 C CA . ALA A 1 90 ? -11.808 2.725 14.221 1.00 90.88 90 ALA A CA 1
ATOM 708 C C . ALA A 1 90 ? -13.145 2.802 13.463 1.00 90.88 90 ALA A C 1
ATOM 710 O O . ALA A 1 90 ? -13.858 3.800 13.575 1.00 90.88 90 ALA A O 1
ATOM 711 N N . VAL A 1 91 ? -13.555 1.727 12.780 1.00 93.69 91 VAL A N 1
ATOM 712 C CA . VAL A 1 91 ? -14.829 1.675 12.037 1.00 93.69 91 VAL A CA 1
ATOM 713 C C . VAL A 1 91 ? -16.063 1.837 12.937 1.00 93.69 91 VAL A C 1
ATOM 715 O O . VAL A 1 91 ? -17.118 2.297 12.493 1.00 93.69 91 VAL A O 1
ATOM 718 N N . ASN A 1 92 ? -15.933 1.495 14.222 1.00 92.81 92 ASN A N 1
ATOM 719 C CA . ASN A 1 92 ? -17.003 1.596 15.214 1.00 92.81 92 ASN A CA 1
ATOM 720 C C . ASN A 1 92 ? -17.078 2.985 15.872 1.00 92.81 92 ASN A C 1
ATOM 722 O O . ASN A 1 92 ? -17.959 3.244 16.694 1.00 92.81 92 ASN A O 1
ATOM 726 N N . ILE A 1 93 ? -16.168 3.893 15.516 1.00 92.44 93 ILE A N 1
ATOM 727 C CA . ILE A 1 93 ? -16.093 5.252 16.050 1.00 92.44 93 ILE A CA 1
ATOM 728 C C . ILE A 1 93 ? -16.697 6.186 15.015 1.00 92.44 93 ILE A C 1
ATOM 730 O O . ILE A 1 93 ? -16.163 6.337 13.920 1.00 92.44 93 ILE A O 1
ATOM 734 N N . LYS A 1 94 ? -17.824 6.819 15.356 1.00 92.88 94 LYS A N 1
ATOM 735 C CA . LYS A 1 94 ? -18.617 7.635 14.424 1.00 92.88 94 LYS A CA 1
ATOM 736 C C . LYS A 1 94 ? -17.769 8.684 13.697 1.00 92.88 94 LYS A C 1
ATOM 738 O O . LYS A 1 94 ? -17.959 8.890 12.505 1.00 92.88 94 LYS A O 1
ATOM 743 N N . GLU A 1 95 ? -16.837 9.307 14.408 1.00 93.94 95 GLU A N 1
ATOM 744 C CA . GLU A 1 95 ? -15.953 10.362 13.912 1.00 93.94 95 GLU A CA 1
ATOM 745 C C . GLU A 1 95 ? -14.876 9.849 12.944 1.00 93.94 95 GLU A C 1
ATOM 747 O O . GLU A 1 95 ? -14.415 10.604 12.094 1.00 93.94 95 GLU A O 1
ATOM 752 N N . LEU A 1 96 ? -14.482 8.575 13.050 1.00 92.06 96 LEU A N 1
ATOM 753 C CA . LEU A 1 96 ? -13.430 7.966 12.225 1.00 92.06 96 LEU A CA 1
ATOM 754 C C . LEU A 1 96 ? -13.982 7.032 11.147 1.00 92.06 96 LEU A C 1
ATOM 756 O O . LEU A 1 96 ? -13.256 6.676 10.221 1.00 92.06 96 LEU A O 1
ATOM 760 N N . LYS A 1 97 ? -15.257 6.643 11.244 1.00 93.88 97 LYS A N 1
ATOM 761 C CA . LYS A 1 97 ? -15.872 5.620 10.398 1.00 93.88 97 LYS A CA 1
ATOM 762 C C . LYS A 1 97 ? -15.695 5.900 8.909 1.00 93.88 97 LYS A C 1
ATOM 764 O O . LYS A 1 97 ? -15.215 5.026 8.200 1.00 93.88 97 LYS A O 1
ATOM 769 N N . THR A 1 98 ? -16.049 7.097 8.438 1.00 96.75 98 THR A N 1
ATOM 770 C CA . THR A 1 98 ? -15.937 7.439 7.010 1.00 96.75 98 THR A CA 1
ATOM 771 C C . THR A 1 98 ? -14.493 7.345 6.528 1.00 96.75 98 THR A C 1
ATOM 773 O O . THR A 1 98 ? -14.234 6.663 5.547 1.00 96.75 98 THR A O 1
ATOM 776 N N . LYS A 1 99 ? -13.544 7.925 7.273 1.00 94.38 99 LYS A N 1
ATOM 777 C CA . LYS A 1 99 ? -12.113 7.877 6.936 1.00 94.38 99 LYS A CA 1
ATOM 778 C C . LYS A 1 99 ? -11.549 6.457 6.941 1.00 94.38 99 LYS A C 1
ATOM 780 O O . LYS A 1 99 ? -10.783 6.098 6.060 1.00 94.38 99 LYS A O 1
ATOM 785 N N . THR A 1 100 ? -11.979 5.636 7.894 1.00 95.50 100 THR A N 1
ATOM 786 C CA . THR A 1 100 ? -11.593 4.219 7.975 1.00 95.50 100 THR A CA 1
ATOM 787 C C . THR A 1 100 ? -12.113 3.433 6.767 1.00 95.50 100 THR A C 1
ATOM 789 O O . THR A 1 100 ? -11.423 2.570 6.237 1.00 95.50 100 THR A O 1
ATOM 792 N N . LEU A 1 101 ? -13.340 3.722 6.318 1.00 97.12 101 LEU A N 1
ATOM 793 C CA . LEU A 1 101 ? -13.920 3.081 5.138 1.00 97.12 101 LEU A CA 1
ATOM 794 C C . LEU A 1 101 ? -13.250 3.548 3.839 1.00 97.12 101 LEU A C 1
ATOM 796 O O . LEU A 1 101 ? -13.016 2.713 2.974 1.00 97.12 101 LEU A O 1
ATOM 800 N N . GLU A 1 102 ? -12.920 4.837 3.721 1.00 97.69 102 GLU A N 1
ATOM 801 C CA . GLU A 1 102 ? -12.134 5.384 2.604 1.00 97.69 102 GLU A CA 1
ATOM 802 C C . GLU A 1 102 ? -10.778 4.673 2.493 1.00 97.69 102 GLU A C 1
ATOM 804 O O . GLU A 1 102 ? -10.502 4.073 1.457 1.00 97.69 102 GLU A O 1
ATOM 809 N N . GLY A 1 103 ? -10.002 4.618 3.582 1.00 96.19 103 GLY A N 1
ATOM 810 C CA . GLY A 1 103 ? -8.707 3.924 3.594 1.00 96.19 103 GLY A CA 1
ATOM 811 C C . GLY A 1 103 ? -8.824 2.437 3.245 1.00 96.19 103 GLY A C 1
ATOM 812 O O . GLY A 1 103 ? -8.027 1.896 2.482 1.00 96.19 103 GLY A O 1
ATOM 813 N N . LYS A 1 104 ? -9.893 1.763 3.695 1.00 97.50 104 LYS A N 1
ATOM 814 C CA . LYS A 1 104 ? -10.143 0.369 3.300 1.00 97.50 104 LYS A CA 1
ATOM 815 C C . LYS A 1 104 ? -10.390 0.228 1.789 1.00 97.50 104 LYS A C 1
ATOM 817 O O . LYS A 1 104 ? -9.929 -0.735 1.178 1.00 97.50 104 LYS A O 1
ATOM 822 N N . VAL A 1 105 ? -11.127 1.158 1.180 1.00 98.06 105 VAL A N 1
ATOM 823 C CA . VAL A 1 105 ? -11.344 1.164 -0.277 1.00 98.06 105 VAL A CA 1
ATOM 824 C C . VAL A 1 105 ? -10.024 1.395 -1.013 1.00 98.06 105 VAL A C 1
ATOM 826 O O . VAL A 1 105 ? -9.748 0.693 -1.984 1.00 98.06 105 VAL A O 1
ATOM 829 N N . GLU A 1 106 ? -9.184 2.312 -0.532 1.00 96.94 106 GLU A N 1
ATOM 830 C CA . GLU A 1 106 ? -7.843 2.551 -1.082 1.00 96.94 106 GLU A CA 1
ATOM 831 C C . GLU A 1 106 ? -6.977 1.281 -1.020 1.00 96.94 106 GLU A C 1
ATOM 833 O O . GLU A 1 106 ? -6.387 0.887 -2.029 1.00 96.94 106 GLU A O 1
ATOM 838 N N . HIS A 1 107 ? -6.988 0.559 0.108 1.00 97.56 107 HIS A N 1
ATOM 839 C CA . HIS A 1 107 ? -6.302 -0.732 0.240 1.00 97.56 107 HIS A CA 1
ATOM 840 C C . HIS A 1 107 ? -6.828 -1.782 -0.742 1.00 97.56 107 HIS A C 1
ATOM 842 O O . HIS A 1 107 ? -6.042 -2.502 -1.363 1.00 97.56 107 HIS A O 1
ATOM 848 N N . ASP A 1 108 ? -8.150 -1.879 -0.911 1.00 97.50 108 ASP A N 1
ATOM 849 C CA . ASP A 1 108 ? -8.764 -2.828 -1.841 1.00 97.50 108 ASP A CA 1
ATOM 850 C C . ASP A 1 108 ? -8.352 -2.523 -3.297 1.00 97.50 108 ASP A C 1
ATOM 852 O O . ASP A 1 108 ? -8.036 -3.448 -4.054 1.00 97.50 108 ASP A O 1
ATOM 856 N N . VAL A 1 109 ? -8.284 -1.240 -3.676 1.00 97.75 109 VAL A N 1
ATOM 857 C CA . VAL A 1 109 ? -7.804 -0.786 -4.993 1.00 97.75 109 VAL A CA 1
ATOM 858 C C . VAL A 1 109 ? -6.323 -1.110 -5.183 1.00 97.75 109 VAL A C 1
ATOM 860 O O . VAL A 1 109 ? -5.965 -1.745 -6.180 1.00 97.75 109 VAL A O 1
ATOM 863 N N . ALA A 1 110 ? -5.468 -0.749 -4.222 1.00 97.31 110 ALA A N 1
ATOM 864 C CA . ALA A 1 110 ? -4.034 -1.029 -4.277 1.00 97.31 110 ALA A CA 1
ATOM 865 C C . ALA A 1 110 ? -3.771 -2.538 -4.405 1.00 97.31 110 ALA A C 1
ATOM 867 O O . ALA A 1 110 ? -3.044 -2.990 -5.290 1.00 97.31 110 ALA A O 1
ATOM 868 N N . LYS A 1 111 ? -4.461 -3.351 -3.598 1.00 97.31 111 LYS A N 1
ATOM 869 C CA . LYS A 1 111 ? -4.391 -4.815 -3.644 1.00 97.31 111 LYS A CA 1
ATOM 870 C C . LYS A 1 111 ? -4.849 -5.384 -4.984 1.00 97.31 111 LYS A C 1
ATOM 872 O O . LYS A 1 111 ? -4.251 -6.341 -5.480 1.00 97.31 111 LYS A O 1
ATOM 877 N N . ALA A 1 112 ? -5.924 -4.849 -5.561 1.00 97.31 112 ALA A N 1
ATOM 878 C CA . ALA A 1 112 ? -6.397 -5.272 -6.873 1.00 97.31 112 ALA A CA 1
ATOM 879 C C . ALA A 1 112 ? -5.364 -4.954 -7.963 1.00 97.31 112 ALA A C 1
ATOM 881 O O . ALA A 1 112 ? -5.061 -5.827 -8.776 1.00 97.31 112 ALA A O 1
ATOM 882 N N . LEU A 1 113 ? -4.775 -3.754 -7.942 1.00 97.31 113 LEU A N 1
ATOM 883 C CA . LEU A 1 113 ? -3.762 -3.337 -8.907 1.00 97.31 113 LEU A CA 1
ATOM 884 C C . LEU A 1 113 ? -2.472 -4.163 -8.788 1.00 97.31 113 LEU A C 1
ATOM 886 O O . LEU A 1 113 ? -2.010 -4.681 -9.811 1.00 97.31 113 LEU A O 1
ATOM 890 N N . SER A 1 114 ? -1.952 -4.373 -7.571 1.00 96.69 114 SER A N 1
ATOM 891 C CA . SER A 1 114 ? -0.744 -5.176 -7.305 1.00 96.69 114 SER A CA 1
ATOM 892 C C . SER A 1 114 ? -0.833 -6.583 -7.896 1.00 96.69 114 SER A C 1
ATOM 894 O O . SER A 1 114 ? 0.119 -7.055 -8.516 1.00 96.69 114 SER A O 1
ATOM 896 N N . LYS A 1 115 ? -2.006 -7.233 -7.824 1.00 96.19 115 LYS A N 1
ATOM 897 C CA . LYS A 1 115 ? -2.235 -8.561 -8.431 1.00 96.19 115 LYS A CA 1
ATOM 898 C C . LYS A 1 115 ? -2.047 -8.588 -9.950 1.00 96.19 115 LYS A C 1
ATOM 900 O O . LYS A 1 115 ? -1.815 -9.653 -10.516 1.00 96.19 115 LYS A O 1
ATOM 905 N N . THR A 1 116 ? -2.167 -7.445 -10.626 1.00 96.31 116 THR A N 1
ATOM 906 C CA . THR A 1 116 ? -1.997 -7.344 -12.085 1.00 96.31 116 THR A CA 1
ATOM 907 C C . THR A 1 116 ? -0.562 -7.025 -12.512 1.00 96.31 116 THR A C 1
ATOM 909 O O . THR A 1 116 ? -0.273 -6.998 -13.716 1.00 96.31 116 THR A O 1
ATOM 912 N N . ILE A 1 117 ? 0.327 -6.737 -11.558 1.00 96.38 117 ILE A N 1
ATOM 913 C CA . ILE A 1 117 ? 1.709 -6.333 -11.805 1.00 96.38 117 ILE A CA 1
ATOM 914 C C . ILE A 1 117 ? 2.626 -7.520 -11.515 1.00 96.38 117 ILE A C 1
ATOM 916 O O . ILE A 1 117 ? 2.719 -8.025 -10.400 1.00 96.38 117 ILE A O 1
ATOM 920 N N . LYS A 1 118 ? 3.356 -7.967 -12.538 1.00 92.62 118 LYS A N 1
ATOM 921 C CA . LYS A 1 118 ? 4.339 -9.044 -12.387 1.00 92.62 118 LYS A CA 1
ATOM 922 C C . LYS A 1 118 ? 5.541 -8.544 -11.588 1.00 92.62 118 LYS A C 1
ATOM 924 O O . LYS A 1 118 ? 6.102 -7.502 -11.913 1.00 92.62 118 LYS A O 1
ATOM 929 N N . ALA A 1 119 ? 6.019 -9.336 -10.629 1.00 89.88 119 ALA A N 1
ATOM 930 C CA . ALA A 1 119 ? 7.243 -9.020 -9.885 1.00 89.88 119 ALA A CA 1
ATOM 931 C C . ALA A 1 119 ? 8.486 -8.893 -10.789 1.00 89.88 119 ALA A C 1
ATOM 933 O O . ALA A 1 119 ? 9.413 -8.149 -10.482 1.00 89.88 119 ALA A O 1
ATOM 934 N N . LYS A 1 120 ? 8.509 -9.624 -11.912 1.00 90.44 120 LYS A N 1
ATOM 935 C CA . LYS A 1 120 ? 9.604 -9.633 -12.889 1.00 90.44 120 LYS A CA 1
ATOM 936 C C . LYS A 1 120 ? 9.032 -9.432 -14.300 1.00 90.44 120 LYS A C 1
ATOM 938 O O . LYS A 1 120 ? 8.657 -10.420 -14.932 1.00 90.44 120 LYS A O 1
ATOM 943 N N . PRO A 1 121 ? 8.899 -8.186 -14.788 1.00 92.94 121 PRO A N 1
ATOM 944 C CA . PRO A 1 121 ? 8.423 -7.932 -16.146 1.00 92.94 121 PRO A CA 1
ATOM 945 C C . PRO A 1 121 ? 9.486 -8.312 -17.181 1.00 92.94 121 PRO A C 1
ATOM 947 O O . PRO A 1 121 ? 10.686 -8.150 -16.938 1.00 92.94 121 PRO A O 1
ATOM 950 N N . SER A 1 122 ? 9.054 -8.757 -18.362 1.00 92.00 122 SER A N 1
ATOM 951 C CA . SER A 1 122 ? 9.950 -8.848 -19.518 1.00 92.00 122 SER A CA 1
ATOM 952 C C . SER A 1 122 ? 10.314 -7.454 -20.051 1.00 92.00 122 SER A C 1
ATOM 954 O O . SER A 1 122 ? 9.681 -6.453 -19.709 1.00 92.00 122 SER A O 1
ATOM 956 N N . ALA A 1 123 ? 11.322 -7.368 -20.924 1.00 89.62 123 ALA A N 1
ATOM 957 C CA . ALA A 1 123 ? 11.695 -6.100 -21.559 1.00 89.62 123 ALA A CA 1
ATOM 958 C C . ALA A 1 123 ? 10.537 -5.483 -22.369 1.00 89.62 123 ALA A C 1
ATOM 960 O O . ALA A 1 123 ? 10.336 -4.277 -22.312 1.00 89.62 123 ALA A O 1
ATOM 961 N N . LYS A 1 124 ? 9.743 -6.315 -23.059 1.00 92.69 124 LYS A N 1
ATOM 962 C CA . LYS A 1 124 ? 8.606 -5.876 -23.890 1.00 92.69 124 LYS A CA 1
ATOM 963 C C . LYS A 1 124 ? 7.421 -5.348 -23.077 1.00 92.69 124 LYS A C 1
ATOM 965 O O . LYS A 1 124 ? 6.617 -4.594 -23.599 1.00 92.69 124 LYS A O 1
ATOM 970 N N . GLU A 1 125 ? 7.297 -5.762 -21.820 1.00 92.88 125 GLU A N 1
ATOM 971 C CA . GLU A 1 125 ? 6.204 -5.353 -20.929 1.00 92.88 125 GLU A CA 1
ATOM 972 C C . GLU A 1 125 ? 6.584 -4.155 -20.051 1.00 92.88 125 GLU A C 1
ATOM 974 O O . GLU A 1 125 ? 5.770 -3.718 -19.240 1.00 92.88 125 GLU A O 1
ATOM 979 N N . PHE A 1 126 ? 7.823 -3.656 -20.152 1.00 91.12 126 PHE A N 1
ATOM 980 C CA . PHE A 1 126 ? 8.372 -2.741 -19.158 1.00 91.12 126 PHE A CA 1
ATOM 981 C C . PHE A 1 126 ? 7.611 -1.418 -19.067 1.00 91.12 126 PHE A C 1
ATOM 983 O O . PHE A 1 126 ? 7.360 -0.971 -17.955 1.00 91.12 126 PHE A O 1
ATOM 990 N N . ASP A 1 127 ? 7.196 -0.831 -20.187 1.00 93.50 127 ASP A N 1
ATOM 991 C CA . ASP A 1 127 ? 6.515 0.469 -20.172 1.00 93.50 127 ASP A CA 1
ATOM 992 C C . ASP A 1 127 ? 5.144 0.368 -19.495 1.00 93.50 127 ASP A C 1
ATOM 994 O O . ASP A 1 127 ? 4.843 1.109 -18.560 1.00 93.50 127 ASP A O 1
ATOM 998 N N . THR A 1 128 ? 4.340 -0.629 -19.880 1.00 96.19 128 THR A N 1
ATOM 999 C CA . THR A 1 128 ? 3.052 -0.908 -19.228 1.00 96.19 128 THR A CA 1
ATOM 1000 C C . THR A 1 128 ? 3.236 -1.288 -17.760 1.00 96.19 128 THR A C 1
ATOM 1002 O O . THR A 1 128 ? 2.451 -0.873 -16.910 1.00 96.19 128 THR A O 1
ATOM 1005 N N . TRP A 1 129 ? 4.267 -2.072 -17.441 1.00 97.06 129 TRP A N 1
ATOM 1006 C CA . TRP A 1 129 ? 4.603 -2.414 -16.062 1.00 97.06 129 TRP A CA 1
ATOM 1007 C C . TRP A 1 129 ? 4.956 -1.166 -15.248 1.00 97.06 129 TRP A C 1
ATOM 1009 O O . TRP A 1 129 ? 4.417 -0.982 -14.162 1.00 97.06 129 TRP A O 1
ATOM 1019 N N . SER A 1 130 ? 5.801 -0.286 -15.788 1.00 94.69 130 SER A N 1
ATOM 1020 C CA . SER A 1 130 ? 6.253 0.935 -15.123 1.00 94.69 130 SER A CA 1
ATOM 1021 C C . SER A 1 130 ? 5.087 1.884 -14.873 1.00 94.69 130 SER A C 1
ATOM 1023 O O . SER A 1 130 ? 4.972 2.409 -13.771 1.00 94.69 130 SER A O 1
ATOM 1025 N N . ALA A 1 131 ? 4.181 2.040 -15.843 1.00 95.94 131 ALA A N 1
ATOM 1026 C CA . ALA A 1 131 ? 2.972 2.843 -15.679 1.00 95.94 131 ALA A CA 1
ATOM 1027 C C . ALA A 1 131 ? 2.078 2.307 -14.549 1.00 95.94 131 ALA A C 1
ATOM 1029 O O . ALA A 1 131 ? 1.631 3.065 -13.694 1.00 95.94 131 ALA A O 1
ATOM 1030 N N . LYS A 1 132 ? 1.859 0.987 -14.483 1.00 97.25 132 LYS A N 1
ATOM 1031 C CA . LYS A 1 132 ? 1.083 0.383 -13.388 1.00 97.25 132 LYS A CA 1
ATOM 1032 C C . LYS A 1 132 ? 1.745 0.577 -12.024 1.00 97.25 132 LYS A C 1
ATOM 1034 O O . LYS A 1 132 ? 1.050 0.836 -11.051 1.00 97.25 132 LYS A O 1
ATOM 1039 N N . VAL A 1 133 ? 3.070 0.440 -11.954 1.00 96.50 133 VAL A N 1
ATOM 1040 C CA . VAL A 1 133 ? 3.833 0.656 -10.716 1.00 96.50 133 VAL A CA 1
ATOM 1041 C C . VAL A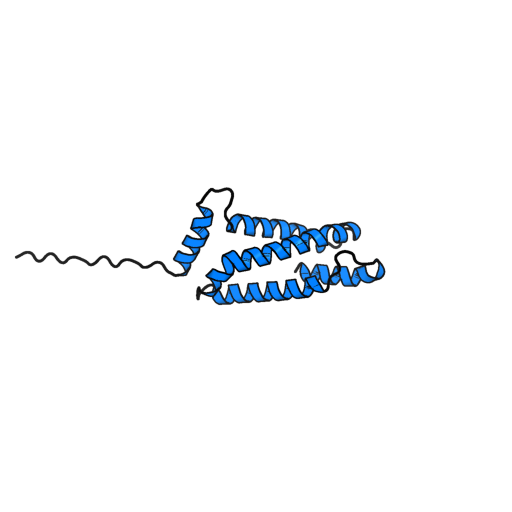 1 133 ? 3.778 2.117 -10.277 1.00 96.50 133 VAL A C 1
ATOM 1043 O O . VAL A 1 133 ? 3.654 2.368 -9.086 1.00 96.50 133 VAL A O 1
ATOM 1046 N N . GLN A 1 134 ? 3.818 3.069 -11.213 1.00 94.50 134 GLN A N 1
ATOM 1047 C CA . GLN A 1 134 ? 3.621 4.487 -10.905 1.00 94.50 134 GLN A CA 1
ATOM 1048 C C . GLN A 1 134 ? 2.228 4.751 -10.337 1.00 94.50 134 GLN A C 1
ATOM 1050 O O . GLN A 1 134 ? 2.134 5.377 -9.292 1.00 94.50 134 GLN A O 1
ATOM 1055 N N . VAL A 1 135 ? 1.173 4.212 -10.961 1.00 96.19 135 VAL A N 1
ATOM 1056 C CA . VAL A 1 135 ? -0.206 4.353 -10.460 1.00 96.19 135 VAL A CA 1
ATOM 1057 C C . VAL A 1 135 ? -0.371 3.730 -9.073 1.00 96.19 135 VAL A C 1
ATOM 1059 O O . VAL A 1 135 ? -1.053 4.294 -8.230 1.00 96.19 135 VAL A O 1
ATOM 1062 N N . LEU A 1 136 ? 0.257 2.581 -8.814 1.00 96.50 136 LEU A N 1
ATOM 1063 C CA . LEU A 1 136 ? 0.230 1.953 -7.489 1.00 96.50 136 LEU A CA 1
ATOM 1064 C C . LEU A 1 136 ? 0.963 2.785 -6.420 1.00 96.50 136 LEU A C 1
ATOM 1066 O O . LEU A 1 136 ? 0.720 2.599 -5.234 1.00 96.50 136 LEU A O 1
ATOM 1070 N N . ALA A 1 137 ? 1.883 3.653 -6.836 1.00 93.12 137 ALA A N 1
ATOM 1071 C CA . ALA A 1 137 ? 2.677 4.511 -5.968 1.00 93.12 137 ALA A CA 1
ATOM 1072 C C . ALA A 1 137 ? 2.084 5.930 -5.805 1.00 93.12 137 ALA A C 1
ATOM 1074 O O . ALA A 1 137 ? 2.753 6.796 -5.238 1.00 93.12 137 ALA A O 1
ATOM 1075 N N . GLU A 1 138 ? 0.886 6.198 -6.336 1.00 86.62 138 GLU A N 1
ATOM 1076 C CA . GLU A 1 138 ? 0.113 7.423 -6.060 1.00 86.62 138 GLU A CA 1
ATOM 1077 C C . GLU A 1 138 ? -0.515 7.393 -4.664 1.00 86.62 138 GLU A C 1
ATOM 1079 O O . GLU A 1 138 ? -0.400 8.433 -3.977 1.00 86.62 138 GLU A O 1
#

Secondary structure (DSSP, 8-state):
------------PPPHHHHHHHHHHHHHHS-TT--HHHHHHHHHHHHHHHHHHHH-TTS-HHHHHHHHHHHHHHHHHHHHHHIIIIIHHHTTSTTTHHHHHHHHHHHHHHHHHHTTS-SS--GGGHHHHHHHHHHHT-

pLDDT: mean 85.61, std 16.66, range [41.25, 98.06]

Sequence (138 aa):
MKTSRAVARKVRTKSNVEKFLTYVGSYAKAGEEQSIVKAILADHDALKEFIKELKDEKTPAAKKRALYPKFESLLTSHTIAEEKALYSVAVNIKELKTKTLEGKVEHDVAKALSKTIKAKPSAKEFDTWSAKVQVLAE